Protein AF-A0A1M3NI41-F1 (afdb_monomer_lite)

Secondary structure (DSSP, 8-state):
------PSPPPHHHHHHHHHS-TTHHHHHHHHHHHHHHHT-SEEE--GGGSSS-HHHHHHHHHHHHHTTSEEEE--TTSPPEEEETT--

Foldseek 3Di:
DPDQDQDDDDDPVLLVLQVPFDFCLNVLVSVLSSQCVVVVHQKDFDDLVPRPHPSVSSVVSLVSCVVSVQWDWDDDPPGGIIIGGPPGD

Sequence (89 aa):
MDVKFLKGPIPWPWLLAAVHLRGSALAVGVHLWLWSGIRKSPTVPLNLSRLPIPRAAASRALRDLEEAGLIRVDQKRGQKPVVTIVNRP

Structure (mmCIF, N/CA/C/O backbone):
data_AF-A0A1M3NI41-F1
#
_entry.id   AF-A0A1M3NI41-F1
#
loop_
_atom_site.group_PDB
_atom_site.id
_atom_site.type_symbol
_atom_site.label_atom_id
_atom_site.label_alt_id
_atom_site.label_comp_id
_atom_site.label_asym_id
_atom_site.label_entity_id
_atom_site.label_seq_id
_atom_site.pdbx_PDB_ins_code
_atom_site.Cartn_x
_atom_site.Cartn_y
_atom_site.Cartn_z
_atom_site.occupancy
_atom_site.B_iso_or_equiv
_atom_site.auth_seq_id
_atom_site.auth_comp_id
_atom_site.auth_asym_id
_atom_site.auth_atom_id
_atom_site.pdbx_PDB_model_num
ATOM 1 N N . MET A 1 1 ? -0.978 26.235 -7.269 1.00 45.91 1 MET A N 1
ATOM 2 C CA . MET A 1 1 ? -1.222 24.850 -6.812 1.00 45.91 1 MET A CA 1
ATOM 3 C C . MET A 1 1 ? 0.128 24.172 -6.723 1.00 45.91 1 MET A C 1
ATOM 5 O O . MET A 1 1 ? 0.791 24.088 -7.748 1.00 45.91 1 MET A O 1
ATOM 9 N N . ASP A 1 2 ? 0.558 23.744 -5.538 1.00 71.62 2 ASP A N 1
ATOM 10 C CA . ASP A 1 2 ? 1.784 22.949 -5.424 1.00 71.62 2 ASP A CA 1
ATOM 11 C C .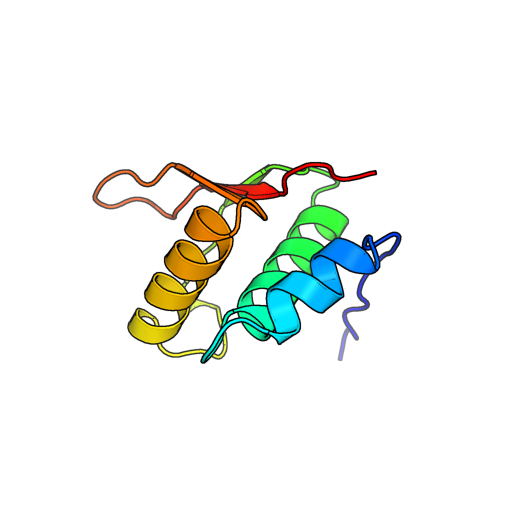 ASP A 1 2 ? 1.557 21.585 -6.076 1.00 71.62 2 ASP A C 1
ATOM 13 O O . ASP A 1 2 ? 0.787 20.755 -5.581 1.00 71.62 2 ASP A O 1
ATOM 17 N N . VAL A 1 3 ? 2.198 21.365 -7.222 1.00 78.44 3 VAL A N 1
ATOM 18 C CA . VAL A 1 3 ? 2.156 20.082 -7.923 1.00 78.44 3 VAL A CA 1
ATOM 19 C C . VAL A 1 3 ? 2.998 19.090 -7.128 1.00 78.44 3 VAL A C 1
ATOM 21 O O . VAL A 1 3 ? 4.202 19.268 -6.955 1.00 78.44 3 VAL A O 1
ATOM 24 N N . LYS A 1 4 ? 2.368 18.024 -6.628 1.00 79.75 4 LYS A N 1
ATOM 25 C CA . LYS A 1 4 ? 3.098 16.916 -6.004 1.00 79.75 4 LYS A CA 1
ATOM 26 C C . LYS A 1 4 ? 3.627 15.999 -7.098 1.00 79.75 4 LYS A C 1
ATOM 28 O O . LYS A 1 4 ? 2.849 15.522 -7.918 1.00 79.75 4 LYS A O 1
ATOM 33 N N . PHE A 1 5 ? 4.927 15.722 -7.074 1.00 84.12 5 PHE A N 1
ATOM 34 C CA . PHE A 1 5 ? 5.553 14.745 -7.961 1.00 84.12 5 PHE A CA 1
ATOM 35 C C . PHE A 1 5 ? 5.920 13.475 -7.192 1.00 84.12 5 PHE A C 1
ATOM 37 O O . PHE A 1 5 ? 6.214 13.504 -5.994 1.00 84.12 5 PHE A O 1
ATOM 44 N N . LEU A 1 6 ? 5.912 12.348 -7.897 1.00 85.94 6 LEU A N 1
ATOM 45 C CA . LEU A 1 6 ? 6.302 11.060 -7.350 1.00 85.94 6 LEU A CA 1
ATOM 46 C C . LEU A 1 6 ? 7.813 10.876 -7.521 1.00 85.94 6 LEU A C 1
ATOM 48 O O . LEU A 1 6 ? 8.308 10.731 -8.636 1.00 85.94 6 LEU A O 1
ATOM 52 N N . LYS A 1 7 ? 8.558 10.923 -6.412 1.00 79.06 7 LYS A N 1
ATOM 53 C CA . LYS A 1 7 ? 10.016 10.769 -6.433 1.00 79.06 7 LYS A CA 1
ATOM 54 C C . LYS A 1 7 ? 10.394 9.298 -6.634 1.00 79.06 7 LYS A C 1
ATOM 56 O O . LYS A 1 7 ? 10.016 8.458 -5.821 1.00 79.06 7 LYS A O 1
ATOM 61 N N . GLY A 1 8 ? 11.154 9.011 -7.690 1.00 77.69 8 GLY A N 1
ATOM 62 C CA . GLY A 1 8 ? 11.745 7.693 -7.933 1.00 77.69 8 GLY A CA 1
ATOM 63 C C . GLY A 1 8 ? 12.978 7.405 -7.056 1.00 77.69 8 GLY A C 1
ATOM 64 O O . GLY A 1 8 ? 13.452 8.306 -6.354 1.00 77.69 8 GLY A O 1
ATOM 65 N N . PRO A 1 9 ? 13.522 6.176 -7.109 1.00 86.44 9 PRO A N 1
ATOM 66 C CA . PRO A 1 9 ? 13.091 5.058 -7.952 1.00 86.44 9 PRO A CA 1
ATOM 67 C C . PRO A 1 9 ? 11.952 4.243 -7.320 1.00 86.44 9 PRO A C 1
ATOM 69 O O . PRO A 1 9 ? 11.999 3.887 -6.145 1.00 86.44 9 PRO A O 1
ATOM 72 N N . ILE A 1 10 ? 10.934 3.929 -8.124 1.00 91.50 10 ILE A N 1
ATOM 73 C CA . ILE A 1 10 ? 9.909 2.939 -7.776 1.00 91.50 10 ILE A CA 1
ATOM 74 C C . ILE A 1 10 ? 10.233 1.679 -8.577 1.00 91.50 10 ILE A C 1
ATOM 76 O O . ILE A 1 10 ? 10.261 1.766 -9.807 1.00 91.50 10 ILE A O 1
ATOM 80 N N . PRO A 1 11 ? 10.495 0.527 -7.934 1.00 92.81 11 PRO A N 1
ATOM 81 C CA . PRO A 1 11 ? 10.794 -0.704 -8.647 1.00 92.81 11 PRO A CA 1
ATOM 82 C C . PRO A 1 11 ? 9.672 -1.057 -9.622 1.00 92.81 11 PRO A C 1
ATOM 84 O O . PRO A 1 11 ? 8.513 -1.201 -9.231 1.00 92.81 11 PRO A O 1
ATOM 87 N N . TRP A 1 12 ? 10.023 -1.235 -10.894 1.00 93.25 12 TRP A N 1
ATOM 88 C CA . TRP A 1 12 ? 9.055 -1.600 -11.926 1.00 93.25 12 TRP A CA 1
ATOM 89 C C . TRP A 1 12 ? 8.279 -2.892 -11.607 1.00 93.25 12 TRP A C 1
ATOM 91 O O . TRP A 1 12 ? 7.055 -2.878 -11.736 1.00 93.25 12 TRP A O 1
ATOM 101 N N . PRO A 1 13 ? 8.909 -3.970 -11.085 1.00 94.50 13 PRO A N 1
ATOM 102 C CA . PRO A 1 13 ? 8.179 -5.175 -10.685 1.00 94.50 13 PRO A CA 1
ATOM 103 C C . PRO A 1 13 ? 7.155 -4.926 -9.574 1.00 94.50 13 PRO A C 1
ATOM 105 O O . PRO A 1 13 ? 6.076 -5.509 -9.597 1.00 94.50 13 PRO A O 1
ATOM 108 N N . TRP A 1 14 ? 7.461 -4.027 -8.631 1.00 95.50 14 TRP A N 1
ATOM 109 C CA . TRP A 1 14 ? 6.531 -3.648 -7.564 1.00 95.50 14 TRP A CA 1
ATOM 110 C C . TRP A 1 14 ? 5.284 -2.982 -8.155 1.00 95.50 14 TRP A C 1
ATOM 112 O O . TRP A 1 14 ? 4.155 -3.304 -7.790 1.00 95.50 14 TRP A O 1
ATOM 122 N N . LEU A 1 15 ? 5.497 -2.078 -9.115 1.00 94.62 15 LEU A N 1
ATOM 123 C CA . LEU A 1 15 ? 4.438 -1.343 -9.801 1.00 94.62 15 LEU A CA 1
ATOM 124 C C . LEU A 1 15 ? 3.562 -2.289 -10.633 1.00 94.62 15 LEU A C 1
ATOM 126 O O . LEU A 1 15 ? 2.340 -2.249 -10.508 1.00 94.62 15 LEU A O 1
ATOM 130 N N . LEU A 1 16 ? 4.176 -3.195 -11.401 1.00 95.81 16 LEU A N 1
ATOM 131 C CA . LEU A 1 16 ? 3.462 -4.230 -12.150 1.00 95.81 16 LEU A CA 1
ATOM 132 C C . LEU A 1 16 ? 2.644 -5.140 -11.233 1.00 95.81 16 LEU A C 1
ATOM 134 O O . LEU A 1 16 ? 1.481 -5.398 -11.528 1.00 95.81 16 LEU A O 1
ATOM 138 N N . ALA A 1 17 ? 3.206 -5.600 -10.115 1.00 96.50 17 ALA A N 1
ATOM 139 C CA . ALA A 1 17 ? 2.471 -6.427 -9.163 1.00 96.50 17 ALA A CA 1
ATOM 140 C C . ALA A 1 17 ? 1.231 -5.689 -8.628 1.00 96.50 17 ALA A C 1
ATOM 142 O O . ALA A 1 17 ? 0.136 -6.243 -8.653 1.00 96.50 17 ALA A O 1
ATOM 143 N N . ALA A 1 18 ? 1.369 -4.413 -8.251 1.00 96.81 18 ALA A N 1
ATOM 144 C CA . ALA A 1 18 ? 0.251 -3.597 -7.778 1.00 96.81 18 ALA A CA 1
ATOM 145 C C . ALA A 1 18 ? -0.825 -3.328 -8.851 1.00 96.81 18 ALA A C 1
ATOM 147 O O . ALA A 1 18 ? -1.998 -3.203 -8.505 1.00 96.81 18 ALA A O 1
ATOM 148 N N . VAL A 1 19 ? -0.452 -3.249 -10.137 1.00 96.50 19 VAL A N 1
ATOM 149 C CA . VAL A 1 19 ? -1.391 -3.089 -11.269 1.00 96.50 19 VAL A CA 1
ATOM 150 C C . VAL A 1 19 ? -2.296 -4.314 -11.440 1.00 96.50 19 VAL A C 1
ATOM 152 O O . VAL A 1 19 ? -3.460 -4.159 -11.798 1.00 96.50 19 VAL A O 1
ATOM 155 N N . HIS A 1 20 ? -1.790 -5.523 -11.179 1.00 96.75 20 HIS A N 1
ATOM 156 C CA . HIS A 1 20 ? -2.574 -6.759 -11.318 1.00 96.75 20 HIS A CA 1
ATOM 157 C C . HIS A 1 20 ? -3.555 -6.989 -10.157 1.00 96.75 20 HIS A C 1
ATOM 159 O O . HIS A 1 20 ? -4.439 -7.844 -10.250 1.00 96.75 20 HIS A O 1
ATOM 165 N N . LEU A 1 21 ? -3.420 -6.233 -9.066 1.00 96.44 21 LEU A N 1
ATOM 166 C CA . LEU A 1 21 ? -4.342 -6.283 -7.938 1.00 96.44 21 LEU A CA 1
ATOM 167 C C . LEU A 1 21 ? -5.623 -5.505 -8.255 1.00 96.44 21 LEU A C 1
ATOM 169 O O . LEU A 1 21 ? -5.623 -4.493 -8.955 1.00 96.44 21 LEU A O 1
ATOM 173 N N . ARG A 1 22 ? -6.751 -5.983 -7.728 1.00 90.50 22 ARG A N 1
ATOM 174 C CA . ARG A 1 22 ? -8.067 -5.407 -8.027 1.00 90.50 22 ARG A CA 1
ATOM 175 C C . ARG A 1 22 ? -8.300 -4.097 -7.268 1.00 90.50 22 ARG A C 1
ATOM 177 O O . ARG A 1 22 ? -7.670 -3.788 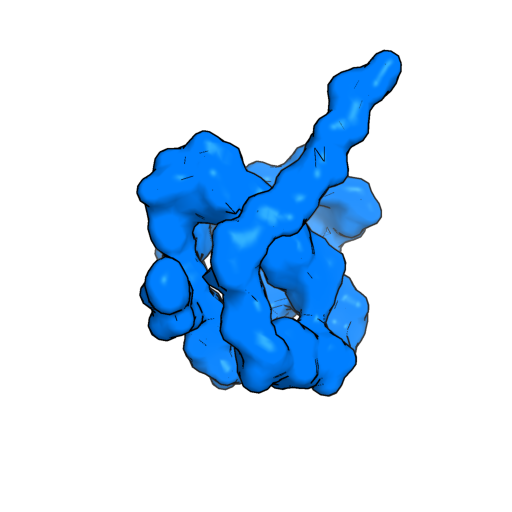-6.257 1.00 90.50 22 ARG A O 1
ATOM 184 N N . GLY A 1 23 ? -9.288 -3.336 -7.733 1.00 93.69 23 GLY A N 1
ATOM 185 C CA . GLY A 1 23 ? -9.810 -2.179 -7.013 1.00 93.69 23 GLY A CA 1
ATOM 186 C C . GLY A 1 23 ? -8.798 -1.041 -6.890 1.00 93.69 23 GLY A C 1
ATOM 187 O O . GLY A 1 23 ? -8.357 -0.479 -7.885 1.00 93.69 23 GLY A O 1
ATOM 188 N N . SER A 1 24 ? -8.487 -0.648 -5.655 1.00 96.38 24 SER A N 1
ATOM 189 C CA . SER A 1 24 ? -7.727 0.574 -5.361 1.00 96.38 24 SER A CA 1
ATOM 190 C C . SER A 1 24 ? -6.260 0.329 -4.993 1.00 96.38 24 SER A C 1
ATOM 192 O O . SER A 1 24 ? -5.602 1.259 -4.524 1.00 96.38 24 SER A O 1
ATOM 194 N N . ALA A 1 25 ? -5.743 -0.888 -5.188 1.00 97.06 25 ALA A N 1
ATOM 195 C CA . ALA A 1 25 ? -4.388 -1.281 -4.797 1.00 97.06 25 ALA A CA 1
ATOM 196 C C . ALA A 1 25 ? -3.308 -0.364 -5.386 1.00 97.06 25 ALA A C 1
ATOM 198 O O . ALA A 1 25 ? -2.544 0.242 -4.634 1.00 97.06 25 ALA A O 1
ATOM 199 N N . LEU A 1 26 ? -3.302 -0.164 -6.709 1.00 96.00 26 LEU A N 1
ATOM 200 C CA . LEU A 1 26 ? -2.346 0.734 -7.362 1.00 96.00 26 LEU A CA 1
ATOM 201 C C . LEU A 1 26 ? -2.448 2.171 -6.834 1.00 96.00 26 LEU A C 1
ATOM 203 O O . LEU A 1 26 ? -1.432 2.788 -6.522 1.00 96.00 26 LEU A O 1
ATOM 207 N N . ALA A 1 27 ? -3.666 2.698 -6.687 1.00 95.69 27 ALA A N 1
ATOM 208 C CA . ALA A 1 27 ? -3.879 4.066 -6.219 1.00 95.69 27 ALA A CA 1
ATOM 209 C C . ALA A 1 27 ? -3.356 4.267 -4.784 1.00 95.69 27 ALA A C 1
ATOM 211 O O . ALA A 1 27 ? -2.632 5.227 -4.512 1.00 95.69 27 ALA A O 1
ATOM 212 N N . VAL A 1 28 ? -3.655 3.337 -3.869 1.00 96.50 28 VAL A N 1
ATOM 213 C CA . VAL A 1 28 ? -3.103 3.343 -2.503 1.00 96.50 28 VAL A CA 1
ATOM 214 C C . VAL A 1 28 ? -1.581 3.197 -2.531 1.00 96.50 28 VAL A C 1
ATOM 216 O O . VAL A 1 28 ? -0.887 3.928 -1.825 1.00 96.50 28 VAL A O 1
ATOM 219 N N . GLY A 1 29 ? -1.057 2.322 -3.388 1.00 95.38 29 GLY A N 1
ATOM 220 C CA . GLY A 1 29 ? 0.373 2.126 -3.594 1.00 95.38 29 GLY A CA 1
ATOM 221 C C . GLY A 1 29 ? 1.104 3.403 -4.008 1.00 95.38 29 GLY A C 1
ATOM 222 O O . GLY A 1 29 ? 2.095 3.777 -3.385 1.00 95.38 29 GLY A O 1
ATOM 223 N N . VAL A 1 30 ? 0.580 4.133 -4.995 1.00 94.75 30 VAL A N 1
ATOM 224 C CA . VAL A 1 30 ? 1.131 5.426 -5.436 1.00 94.75 30 VAL A CA 1
ATOM 225 C C . VAL A 1 30 ? 1.141 6.442 -4.292 1.00 94.75 30 VAL A C 1
ATOM 227 O O . VAL A 1 30 ? 2.142 7.131 -4.082 1.00 94.75 30 VAL A O 1
ATOM 230 N N . HIS A 1 31 ? 0.064 6.513 -3.504 1.00 94.75 31 HIS A N 1
ATOM 231 C CA . HIS A 1 31 ? 0.021 7.378 -2.325 1.00 94.75 31 HIS A CA 1
ATOM 232 C C . HIS A 1 31 ? 1.078 6.999 -1.281 1.00 94.75 31 HIS A C 1
ATOM 234 O O . HIS A 1 31 ? 1.711 7.891 -0.712 1.00 94.75 31 HIS A O 1
ATOM 240 N N . LEU A 1 32 ? 1.290 5.704 -1.035 1.00 95.19 32 LEU A N 1
ATOM 241 C CA . LEU A 1 32 ? 2.329 5.223 -0.126 1.00 95.19 32 LEU A CA 1
ATOM 242 C C . LEU A 1 32 ? 3.718 5.626 -0.616 1.00 95.19 32 LEU A C 1
ATOM 244 O O . LEU A 1 32 ? 4.463 6.222 0.157 1.00 95.19 32 LEU A O 1
ATOM 248 N N . TRP A 1 33 ? 4.043 5.399 -1.891 1.00 95.25 33 TRP A N 1
ATOM 249 C CA . TRP A 1 33 ? 5.327 5.807 -2.470 1.00 95.25 33 TRP A CA 1
ATOM 250 C C . TRP A 1 33 ? 5.546 7.320 -2.406 1.00 95.25 33 TRP A C 1
ATOM 252 O O . TRP A 1 33 ? 6.633 7.763 -2.033 1.00 95.25 33 TRP A O 1
ATOM 262 N N . LEU A 1 34 ? 4.511 8.123 -2.669 1.00 93.69 34 LEU A N 1
ATOM 263 C CA . LEU A 1 34 ? 4.580 9.577 -2.526 1.00 93.69 34 LEU A CA 1
ATOM 264 C C . LEU A 1 34 ? 4.932 9.981 -1.087 1.00 93.69 34 LEU A C 1
ATOM 266 O O . LEU A 1 34 ? 5.877 10.738 -0.862 1.00 93.69 34 LEU A O 1
ATOM 270 N N . TRP A 1 35 ? 4.199 9.465 -0.097 1.00 92.81 35 TRP A N 1
ATOM 271 C CA . TRP A 1 35 ? 4.450 9.777 1.313 1.00 92.81 35 TRP A CA 1
ATOM 272 C C . TRP A 1 35 ? 5.799 9.252 1.796 1.00 92.81 35 TRP A C 1
ATOM 274 O O . TRP A 1 35 ? 6.499 9.948 2.530 1.00 92.81 35 TRP A O 1
ATOM 284 N N . SER A 1 36 ? 6.175 8.057 1.357 1.00 93.88 36 SER A N 1
ATOM 285 C CA . SER A 1 36 ? 7.456 7.419 1.640 1.00 93.88 36 SER A CA 1
ATOM 286 C C . SER A 1 36 ? 8.621 8.236 1.066 1.00 93.88 36 SER A C 1
ATOM 288 O O . SER A 1 36 ? 9.658 8.390 1.719 1.00 93.88 36 SER A O 1
ATOM 290 N N . GLY A 1 37 ? 8.448 8.831 -0.118 1.00 92.25 37 GLY A N 1
ATOM 291 C CA . GLY A 1 37 ? 9.383 9.777 -0.726 1.00 92.25 37 GLY A CA 1
ATOM 292 C C . GLY A 1 37 ? 9.491 11.089 0.054 1.00 92.25 37 GLY A C 1
ATOM 293 O O . GLY A 1 37 ? 10.598 11.497 0.403 1.00 92.25 37 GLY A O 1
ATOM 294 N N . ILE A 1 38 ? 8.353 11.707 0.397 1.00 91.50 38 ILE A N 1
ATOM 295 C CA . ILE A 1 38 ? 8.288 12.955 1.182 1.00 91.50 38 ILE A CA 1
ATOM 296 C C . ILE A 1 38 ? 8.953 12.781 2.553 1.00 91.50 38 ILE A C 1
ATOM 298 O O . ILE A 1 38 ? 9.713 13.639 2.995 1.00 91.50 38 ILE A O 1
ATOM 302 N N . ARG A 1 39 ? 8.679 11.663 3.232 1.00 92.00 39 ARG A N 1
ATOM 303 C CA . ARG A 1 39 ? 9.205 11.359 4.571 1.00 92.00 39 ARG A CA 1
ATOM 304 C C . ARG A 1 39 ? 10.617 10.784 4.558 1.00 92.00 39 ARG A C 1
ATOM 306 O O . ARG A 1 39 ? 11.190 10.636 5.630 1.00 92.00 39 ARG A O 1
ATOM 313 N N . LYS A 1 40 ? 11.155 10.437 3.381 1.00 92.06 40 LYS A N 1
ATOM 314 C CA . LYS A 1 40 ? 12.425 9.708 3.226 1.00 92.06 40 LYS A CA 1
ATOM 315 C C . LYS A 1 40 ? 12.489 8.447 4.109 1.00 92.06 40 LYS A C 1
ATOM 317 O O . LYS A 1 40 ? 13.532 8.131 4.663 1.00 92.06 40 LYS A O 1
ATOM 322 N N . SER A 1 41 ? 11.362 7.747 4.251 1.00 94.00 41 SER A N 1
ATOM 323 C CA . SER A 1 41 ? 11.221 6.574 5.123 1.00 94.00 41 SER A CA 1
ATOM 324 C C . SER A 1 41 ? 10.387 5.494 4.433 1.00 94.00 41 SER A C 1
ATOM 326 O O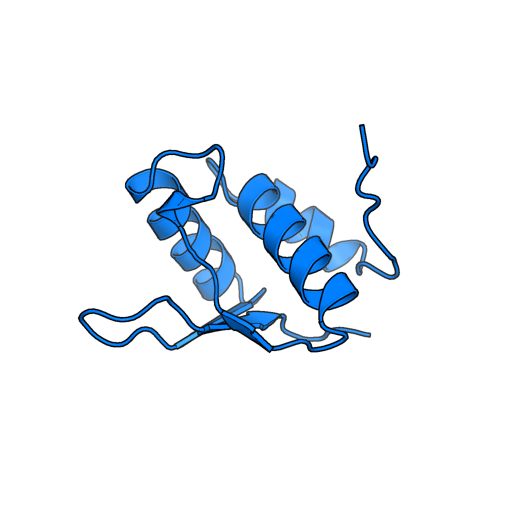 . SER A 1 41 ? 9.341 5.837 3.873 1.00 94.00 41 SER A O 1
ATOM 328 N N . PRO A 1 42 ? 10.786 4.208 4.473 1.00 94.81 42 PRO A N 1
ATOM 329 C CA . PRO A 1 42 ? 9.975 3.107 3.946 1.00 94.81 42 PRO A CA 1
ATOM 330 C C . PRO A 1 42 ? 8.696 2.888 4.762 1.00 94.81 42 PRO A C 1
ATOM 332 O O . PRO A 1 42 ? 7.711 2.391 4.223 1.00 94.81 42 PRO A O 1
ATOM 335 N N . THR A 1 43 ? 8.700 3.297 6.033 1.00 97.06 43 THR A N 1
ATOM 336 C CA . THR A 1 43 ? 7.579 3.167 6.963 1.00 97.06 43 THR A CA 1
ATOM 337 C C . THR A 1 43 ? 6.883 4.511 7.143 1.00 97.06 43 THR A C 1
ATOM 339 O O . THR A 1 43 ? 7.512 5.497 7.543 1.00 97.06 43 THR A O 1
ATOM 342 N N . VAL A 1 44 ? 5.583 4.565 6.851 1.00 95.81 44 VAL A N 1
ATOM 343 C CA . VAL A 1 44 ? 4.771 5.784 6.931 1.00 95.81 44 VAL A CA 1
ATOM 344 C C . VAL A 1 44 ? 3.394 5.520 7.548 1.00 95.81 44 VAL A C 1
ATOM 346 O O . VAL A 1 44 ? 2.754 4.517 7.235 1.00 95.81 44 VAL A O 1
ATOM 349 N N . PRO A 1 45 ? 2.881 6.427 8.399 1.00 95.75 45 PRO A N 1
ATOM 350 C CA . PRO A 1 45 ? 1.499 6.357 8.851 1.00 95.75 45 PRO A CA 1
ATOM 351 C C . PRO A 1 45 ? 0.556 6.776 7.718 1.00 95.75 45 PRO A C 1
ATOM 353 O O . PRO A 1 45 ? 0.699 7.866 7.155 1.00 95.75 45 PRO A O 1
ATOM 356 N N . LEU A 1 46 ? -0.451 5.955 7.417 1.00 94.69 46 LEU A N 1
ATOM 357 C CA . LEU A 1 46 ? -1.428 6.243 6.369 1.00 94.69 46 LEU A CA 1
ATOM 358 C C . LEU A 1 46 ? -2.771 6.663 6.972 1.00 94.69 46 LEU A C 1
ATOM 360 O O . LEU A 1 46 ? -3.441 5.900 7.663 1.00 94.69 46 LEU A O 1
ATOM 364 N N . ASN A 1 47 ? -3.203 7.893 6.682 1.00 92.56 47 ASN A N 1
ATOM 365 C CA . ASN A 1 47 ? -4.545 8.334 7.047 1.00 92.56 47 ASN A CA 1
ATOM 366 C C . ASN A 1 47 ? -5.544 8.014 5.929 1.00 92.56 47 ASN A C 1
ATOM 368 O O . ASN A 1 47 ? -5.659 8.777 4.971 1.00 92.56 47 ASN A O 1
ATOM 372 N N . LEU A 1 48 ? -6.293 6.921 6.087 1.00 91.69 48 LEU A N 1
ATOM 373 C CA . LEU A 1 48 ? -7.261 6.459 5.089 1.00 91.69 48 LEU A CA 1
ATOM 374 C C . LEU A 1 48 ? -8.357 7.485 4.772 1.00 91.69 48 LEU A C 1
ATOM 376 O O . LEU A 1 48 ? -8.824 7.521 3.643 1.00 91.69 48 LEU A O 1
ATOM 380 N N . SER A 1 49 ? -8.748 8.347 5.721 1.00 89.94 49 SER A N 1
ATOM 381 C CA . SER A 1 49 ? -9.782 9.366 5.469 1.00 89.94 49 SER A CA 1
ATOM 382 C C . SER A 1 49 ? -9.298 10.549 4.629 1.00 89.94 49 SER A C 1
ATOM 384 O O . SER A 1 49 ? -10.107 11.368 4.211 1.00 89.94 49 SER A O 1
ATOM 386 N N . ARG A 1 50 ? -7.984 10.662 4.398 1.00 90.00 50 ARG A N 1
ATOM 387 C CA . ARG A 1 50 ? -7.383 11.710 3.557 1.00 90.00 50 ARG A CA 1
ATOM 388 C C . ARG A 1 50 ? -7.097 11.240 2.135 1.00 90.00 50 ARG A C 1
ATOM 390 O O . ARG A 1 50 ? -6.547 12.008 1.350 1.00 90.00 50 ARG A O 1
ATOM 397 N N . LEU A 1 51 ? -7.404 9.985 1.824 1.00 91.25 51 LEU A N 1
ATOM 398 C CA . LEU A 1 51 ? -7.305 9.475 0.468 1.00 91.25 51 LEU A CA 1
ATOM 399 C C . LEU A 1 51 ? -8.570 9.861 -0.306 1.00 91.25 51 LEU A C 1
ATOM 401 O O . LEU A 1 51 ? -9.658 9.823 0.269 1.00 91.25 51 LEU A O 1
ATOM 405 N N . PRO A 1 52 ? -8.467 10.160 -1.611 1.00 91.19 52 PRO A N 1
ATOM 406 C CA . PRO A 1 52 ? -9.623 10.348 -2.488 1.00 91.19 52 PRO A CA 1
ATOM 407 C C . PRO A 1 52 ? -10.271 8.995 -2.853 1.00 91.19 52 PRO A C 1
ATOM 409 O O . PRO A 1 52 ? -10.647 8.755 -3.994 1.00 91.19 52 PRO A O 1
ATOM 412 N N . ILE A 1 53 ? -10.326 8.064 -1.898 1.00 94.56 53 ILE A N 1
ATOM 413 C CA . ILE A 1 53 ? -10.760 6.677 -2.063 1.00 94.56 53 ILE A CA 1
ATOM 414 C C . ILE A 1 53 ? -11.631 6.338 -0.850 1.00 94.56 53 ILE A C 1
ATOM 416 O O . ILE A 1 53 ? -11.226 6.640 0.278 1.00 94.56 53 ILE A O 1
ATOM 420 N N . PRO A 1 54 ? -12.797 5.687 -1.026 1.00 95.38 54 PRO A N 1
ATOM 421 C CA . PRO A 1 54 ? -13.613 5.255 0.101 1.00 95.38 54 PRO A CA 1
ATOM 422 C C . PRO A 1 54 ? -12.792 4.429 1.092 1.00 95.38 54 PRO A C 1
ATOM 424 O O . PRO A 1 54 ? -12.079 3.504 0.697 1.00 95.38 54 PRO A O 1
ATOM 427 N N . ARG A 1 55 ? -12.926 4.714 2.393 1.00 93.94 55 ARG A N 1
ATOM 428 C CA . ARG A 1 55 ? -12.126 4.065 3.447 1.00 93.94 55 ARG A CA 1
ATOM 429 C C . ARG A 1 55 ? -12.137 2.539 3.341 1.00 93.94 55 ARG A C 1
ATOM 431 O O . ARG A 1 55 ? -11.088 1.923 3.474 1.00 93.94 55 ARG A O 1
ATOM 438 N N . ALA A 1 56 ? -13.295 1.938 3.066 1.00 94.94 56 ALA A N 1
ATOM 439 C CA . ALA A 1 56 ? -13.423 0.490 2.913 1.00 94.94 56 ALA A CA 1
ATOM 440 C C . ALA A 1 56 ? -12.629 -0.056 1.710 1.00 94.94 56 ALA A C 1
ATOM 442 O O . ALA A 1 56 ? -12.012 -1.113 1.814 1.00 94.94 56 ALA A O 1
ATOM 443 N N . ALA A 1 57 ? -12.605 0.669 0.587 1.00 96.44 57 ALA A N 1
ATOM 444 C CA . ALA A 1 57 ? -11.806 0.301 -0.579 1.00 96.44 57 ALA A CA 1
ATOM 445 C C . ALA A 1 57 ? -10.305 0.465 -0.305 1.00 96.44 57 ALA A C 1
ATOM 447 O O . ALA A 1 57 ? -9.528 -0.412 -0.666 1.00 96.44 57 ALA A O 1
ATOM 448 N N . ALA A 1 58 ? -9.906 1.523 0.408 1.00 96.25 58 ALA A N 1
ATOM 449 C CA . ALA A 1 58 ? -8.519 1.717 0.819 1.00 96.25 58 ALA A CA 1
ATOM 450 C C . ALA A 1 58 ? -8.047 0.640 1.816 1.00 96.25 58 ALA A C 1
ATOM 452 O O . ALA A 1 58 ? -6.925 0.157 1.711 1.00 96.25 58 ALA A O 1
ATOM 453 N N . SER A 1 59 ? -8.908 0.219 2.749 1.00 95.06 59 SER A N 1
ATOM 454 C CA . SER A 1 59 ? -8.620 -0.896 3.659 1.00 95.06 59 SER A CA 1
ATOM 455 C C . SER A 1 59 ? -8.454 -2.226 2.920 1.00 95.06 59 SER A C 1
ATOM 457 O O . SER A 1 59 ? -7.515 -2.953 3.220 1.00 95.06 59 SER A O 1
ATOM 459 N N . ARG A 1 60 ? -9.314 -2.533 1.938 1.00 96.88 60 ARG A N 1
ATOM 460 C CA . ARG A 1 60 ? -9.146 -3.730 1.093 1.00 96.88 60 ARG A CA 1
ATOM 461 C C . ARG A 1 60 ? -7.860 -3.669 0.274 1.00 96.88 60 ARG A C 1
ATOM 463 O O . ARG A 1 60 ? -7.096 -4.614 0.298 1.00 96.88 60 ARG A O 1
ATOM 470 N N . ALA A 1 61 ? -7.571 -2.524 -0.336 1.00 97.62 61 ALA A N 1
ATOM 471 C CA . ALA A 1 61 ? -6.336 -2.312 -1.082 1.00 97.62 61 ALA A CA 1
ATOM 472 C C . ALA A 1 61 ? -5.073 -2.513 -0.227 1.00 97.62 61 ALA A C 1
ATOM 474 O O . ALA A 1 61 ? -4.109 -3.093 -0.710 1.00 97.62 61 ALA A O 1
ATOM 475 N N . LEU A 1 62 ? -5.065 -2.066 1.037 1.00 97.19 62 LEU A N 1
ATOM 476 C CA . LEU A 1 62 ? -3.956 -2.354 1.955 1.00 97.19 62 LEU A CA 1
ATOM 477 C C . LEU A 1 62 ? -3.786 -3.855 2.192 1.00 97.19 62 LEU A C 1
ATOM 479 O O . LEU A 1 62 ? -2.663 -4.343 2.158 1.00 97.19 62 LEU A O 1
ATOM 483 N N . ARG A 1 63 ? -4.893 -4.572 2.398 1.00 97.19 63 ARG A N 1
ATOM 484 C CA . ARG A 1 63 ? -4.873 -6.024 2.564 1.00 97.19 63 ARG A CA 1
ATOM 485 C C . ARG A 1 63 ? -4.354 -6.726 1.306 1.00 97.19 63 ARG A C 1
ATOM 487 O O . ARG A 1 63 ? -3.461 -7.550 1.422 1.00 97.19 63 ARG A O 1
ATOM 494 N N . ASP A 1 64 ? -4.839 -6.350 0.124 1.00 98.00 64 ASP A N 1
ATOM 495 C CA . ASP A 1 64 ? -4.411 -6.948 -1.148 1.00 98.00 6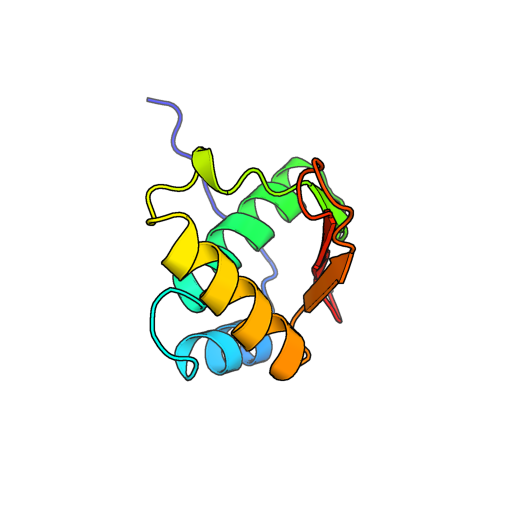4 ASP A CA 1
ATOM 496 C C . ASP A 1 64 ? -2.909 -6.717 -1.404 1.00 98.00 64 ASP A C 1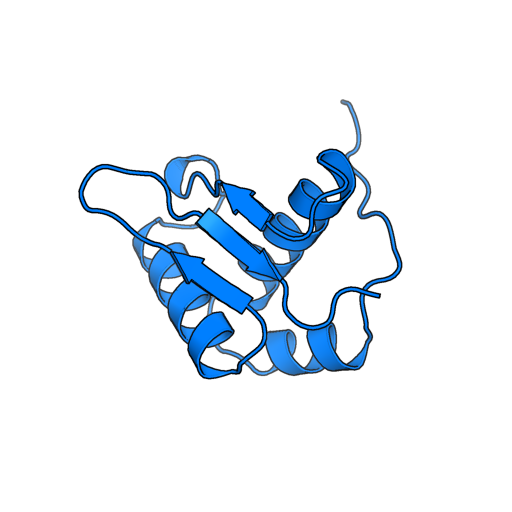
ATOM 498 O O . ASP A 1 64 ? -2.196 -7.613 -1.850 1.00 98.00 64 ASP A O 1
ATOM 502 N N . LEU A 1 65 ? -2.405 -5.515 -1.096 1.00 98.12 65 LEU A N 1
ATOM 503 C CA . LEU A 1 65 ? -0.981 -5.184 -1.211 1.00 98.12 65 LEU A CA 1
ATOM 504 C C . LEU A 1 65 ? -0.118 -5.968 -0.208 1.00 98.12 65 LEU A C 1
ATOM 506 O O . LEU A 1 65 ? 1.009 -6.343 -0.533 1.00 98.12 65 LEU A O 1
ATOM 510 N N . GLU A 1 66 ? -0.616 -6.178 1.011 1.00 98.12 66 GLU A N 1
ATOM 511 C CA . GLU A 1 66 ? 0.075 -6.950 2.047 1.00 98.12 66 GLU A CA 1
ATOM 512 C C . GLU A 1 66 ? 0.103 -8.445 1.714 1.00 98.12 66 GLU A C 1
ATOM 514 O O . GLU A 1 66 ? 1.168 -9.058 1.768 1.00 98.12 66 GLU A O 1
ATOM 519 N N . GLU A 1 67 ? -1.025 -9.016 1.283 1.00 97.69 67 GLU A N 1
ATOM 520 C CA . GLU A 1 67 ? -1.117 -10.409 0.825 1.00 97.69 67 GLU A CA 1
ATOM 521 C C . GLU A 1 67 ? -0.214 -10.667 -0.395 1.00 97.69 67 GLU A C 1
ATOM 523 O O . GLU A 1 67 ? 0.394 -11.730 -0.501 1.00 97.69 67 GLU A O 1
ATOM 528 N N . ALA A 1 68 ? -0.045 -9.676 -1.278 1.00 97.56 68 ALA A N 1
ATOM 529 C CA . ALA A 1 68 ? 0.896 -9.731 -2.399 1.00 97.56 68 ALA A CA 1
ATOM 530 C C . ALA A 1 68 ? 2.376 -9.535 -1.998 1.00 97.56 68 ALA A C 1
ATOM 532 O O . ALA A 1 68 ? 3.253 -9.532 -2.864 1.00 97.56 68 ALA A O 1
ATOM 533 N N . GLY A 1 69 ? 2.677 -9.324 -0.712 1.00 97.44 69 GLY A N 1
ATOM 534 C CA . GLY A 1 69 ? 4.039 -9.134 -0.201 1.00 97.44 69 GLY A CA 1
ATOM 535 C C . GLY A 1 69 ? 4.681 -7.791 -0.569 1.00 97.44 69 GLY A C 1
ATOM 536 O O . GLY A 1 69 ? 5.892 -7.624 -0.420 1.00 97.44 69 GLY A O 1
ATOM 537 N N . LEU A 1 70 ? 3.895 -6.822 -1.047 1.00 97.62 70 LEU A N 1
ATOM 538 C CA . LEU A 1 70 ? 4.385 -5.517 -1.506 1.00 97.62 70 LEU A CA 1
ATOM 539 C C . LEU A 1 70 ? 4.571 -4.521 -0.357 1.00 97.62 70 LEU A C 1
ATOM 541 O O . LEU A 1 70 ? 5.395 -3.602 -0.451 1.00 97.62 70 LEU A O 1
ATOM 545 N N . ILE A 1 71 ? 3.805 -4.695 0.721 1.00 98.31 71 ILE A N 1
ATOM 546 C CA . ILE A 1 71 ? 3.855 -3.886 1.942 1.00 98.31 71 ILE A CA 1
ATOM 547 C C . ILE A 1 71 ? 3.701 -4.769 3.187 1.00 98.31 71 ILE A C 1
ATOM 549 O O . ILE A 1 71 ? 3.300 -5.923 3.097 1.00 98.31 71 ILE A O 1
ATOM 553 N N . ARG A 1 72 ? 3.974 -4.196 4.360 1.00 98.25 72 ARG A N 1
ATOM 554 C CA . ARG A 1 72 ? 3.546 -4.711 5.670 1.00 98.25 72 ARG A CA 1
ATOM 555 C C . ARG A 1 72 ? 2.711 -3.658 6.381 1.00 98.25 72 ARG A C 1
ATOM 557 O O . ARG A 1 72 ? 3.063 -2.476 6.318 1.00 98.25 72 ARG A O 1
ATOM 564 N N . VAL A 1 73 ? 1.656 -4.064 7.075 1.00 97.69 73 VAL A N 1
ATOM 565 C CA . VAL A 1 73 ? 0.737 -3.169 7.778 1.00 97.69 73 VAL A CA 1
ATOM 566 C C . VAL A 1 73 ? 0.737 -3.496 9.271 1.00 97.69 73 VAL A C 1
ATOM 568 O O . VAL A 1 73 ? 0.307 -4.561 9.693 1.00 97.69 73 VAL A O 1
ATOM 571 N N . ASP A 1 74 ? 1.173 -2.547 10.101 1.00 96.50 74 ASP A N 1
ATOM 572 C CA . ASP A 1 74 ? 0.897 -2.573 11.541 1.00 96.50 74 ASP A CA 1
ATOM 573 C C . ASP A 1 74 ? -0.371 -1.756 11.808 1.00 96.50 74 ASP A C 1
ATOM 575 O O . ASP A 1 74 ? -0.410 -0.534 11.606 1.00 96.50 74 ASP A O 1
ATOM 579 N N . GLN A 1 75 ? -1.435 -2.435 12.235 1.00 90.19 75 GLN A N 1
ATOM 580 C CA . GLN A 1 75 ? -2.708 -1.812 12.557 1.00 90.19 75 GLN A CA 1
ATOM 581 C C . GLN A 1 75 ? -3.121 -2.107 13.998 1.00 90.19 75 GLN A C 1
ATOM 583 O O . GLN A 1 75 ? -3.441 -3.234 14.367 1.00 90.19 75 GLN A O 1
ATOM 588 N N . LYS A 1 76 ? -3.231 -1.041 14.795 1.00 88.94 76 LYS A N 1
ATOM 589 C CA . LYS A 1 76 ? -3.794 -1.079 16.150 1.00 88.94 76 LYS A CA 1
ATOM 590 C C . LYS A 1 76 ? -5.187 -0.463 16.160 1.00 88.94 76 LYS A C 1
ATOM 592 O O . LYS A 1 76 ? -5.460 0.515 15.456 1.00 88.94 76 LYS A O 1
ATOM 597 N N . ARG A 1 77 ? -6.088 -1.020 16.974 1.00 86.25 77 ARG A N 1
ATOM 598 C CA . ARG A 1 77 ? -7.460 -0.508 17.113 1.00 86.25 77 ARG A CA 1
ATOM 599 C C . ARG A 1 77 ? -7.424 0.973 17.516 1.00 86.25 77 ARG A C 1
ATOM 601 O O . ARG A 1 77 ? -6.697 1.356 18.424 1.00 86.25 77 ARG A O 1
ATOM 608 N N . GLY A 1 78 ? -8.192 1.804 16.808 1.00 85.44 78 GLY A N 1
ATOM 609 C CA . GLY A 1 78 ? -8.262 3.252 17.045 1.00 85.44 78 GLY A CA 1
ATOM 610 C C . GLY A 1 78 ? -7.102 4.076 16.469 1.00 85.44 78 GLY A C 1
ATOM 611 O O . GLY A 1 78 ? -7.155 5.301 16.535 1.00 85.44 78 GLY A O 1
ATOM 612 N N . GLN A 1 79 ? -6.088 3.448 15.865 1.00 88.25 79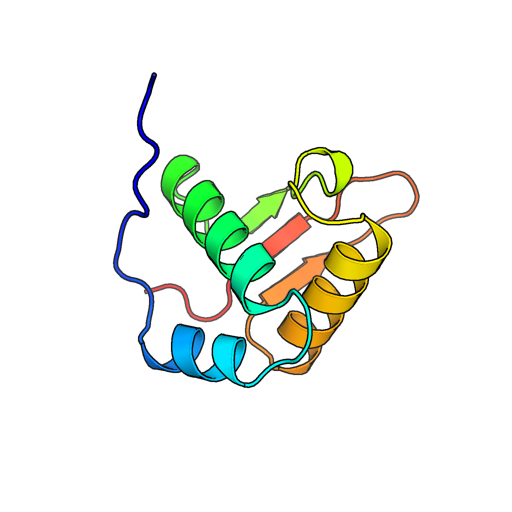 GLN A N 1
ATOM 613 C CA . GLN A 1 79 ? -4.928 4.145 15.306 1.00 88.25 79 GLN A CA 1
ATOM 614 C C . GLN A 1 79 ? -4.918 4.116 13.775 1.00 88.25 79 GLN A C 1
ATOM 616 O O . GLN A 1 79 ? -5.612 3.327 13.127 1.00 88.25 79 GLN A O 1
ATOM 621 N N . LYS A 1 80 ? -4.127 5.017 13.184 1.00 91.75 80 LYS A N 1
ATOM 622 C CA . LYS A 1 80 ? -3.824 4.969 11.750 1.00 91.75 80 LYS A CA 1
ATOM 623 C C . LYS A 1 80 ? -2.928 3.755 11.487 1.00 91.75 80 LYS A C 1
ATOM 625 O O . LYS A 1 80 ? -2.006 3.550 12.274 1.00 91.75 80 LYS A O 1
ATOM 630 N N . PRO A 1 81 ? -3.153 2.991 10.406 1.00 95.94 81 PRO A N 1
ATOM 631 C CA . PRO A 1 81 ? -2.213 1.953 10.013 1.00 95.94 81 PRO A CA 1
ATOM 632 C C . PRO A 1 81 ? -0.836 2.567 9.743 1.00 95.94 81 PRO A C 1
ATOM 634 O O . PRO A 1 81 ? -0.724 3.627 9.113 1.00 95.94 81 PRO A O 1
ATOM 637 N N . VAL A 1 82 ? 0.201 1.894 10.226 1.00 97.50 82 VAL A N 1
ATOM 638 C CA . VAL A 1 82 ? 1.596 2.188 9.915 1.00 97.50 82 VAL A CA 1
ATOM 639 C C . VAL A 1 82 ? 2.031 1.189 8.855 1.00 97.50 82 VAL A C 1
ATOM 641 O O . VAL A 1 82 ? 1.981 -0.017 9.072 1.00 97.50 82 VAL A O 1
ATOM 644 N N . VAL A 1 83 ? 2.402 1.692 7.682 1.00 98.06 83 VAL A N 1
ATOM 645 C CA . VAL A 1 83 ? 2.653 0.866 6.501 1.00 98.06 83 VAL A CA 1
ATOM 646 C C . VAL A 1 83 ? 4.123 0.937 6.132 1.00 98.06 83 VAL A C 1
ATOM 648 O O . VAL A 1 83 ? 4.662 2.034 6.000 1.00 98.06 83 VAL A O 1
ATOM 651 N N . THR A 1 84 ? 4.752 -0.216 5.928 1.00 98.25 84 THR A N 1
ATOM 652 C CA . THR A 1 84 ? 6.137 -0.338 5.461 1.00 98.25 84 THR A CA 1
ATOM 653 C C . THR A 1 84 ? 6.162 -0.884 4.039 1.00 98.25 84 THR A C 1
ATOM 655 O O . THR A 1 84 ? 5.610 -1.951 3.789 1.00 98.25 84 THR A O 1
ATOM 658 N N . ILE A 1 85 ? 6.815 -0.180 3.113 1.00 97.12 85 ILE A N 1
ATOM 659 C CA . ILE A 1 85 ? 7.065 -0.671 1.748 1.00 97.12 85 ILE A CA 1
ATOM 660 C C . ILE A 1 85 ? 8.188 -1.714 1.787 1.00 97.12 85 ILE A C 1
ATOM 662 O O . ILE A 1 85 ? 9.263 -1.447 2.326 1.00 97.12 85 ILE A O 1
ATOM 666 N N . VAL A 1 86 ? 7.941 -2.894 1.217 1.00 96.38 86 VAL A N 1
ATOM 667 C CA . VAL A 1 86 ? 8.912 -3.998 1.169 1.00 96.38 86 VAL A CA 1
ATOM 668 C C . VAL A 1 86 ? 9.894 -3.788 0.012 1.00 96.38 86 VAL A C 1
ATOM 670 O O . VAL A 1 86 ? 9.497 -3.342 -1.062 1.00 96.38 86 VAL A O 1
ATOM 673 N N . ASN A 1 87 ? 11.174 -4.121 0.228 1.00 83.81 87 ASN A N 1
ATOM 674 C CA . ASN A 1 87 ? 12.246 -4.059 -0.779 1.00 83.81 87 ASN A CA 1
ATOM 675 C C . ASN A 1 87 ? 12.350 -2.698 -1.490 1.00 83.81 87 ASN A C 1
ATOM 677 O O . ASN A 1 87 ? 12.521 -2.624 -2.709 1.00 83.81 87 ASN A O 1
ATOM 681 N N . ARG A 1 88 ? 12.229 -1.609 -0.720 1.00 82.56 88 ARG A N 1
ATOM 682 C CA . ARG A 1 88 ? 12.503 -0.263 -1.226 1.00 82.56 88 ARG A CA 1
ATOM 683 C C . ARG A 1 88 ? 14.005 -0.148 -1.575 1.00 82.56 88 ARG A C 1
ATOM 685 O O . ARG A 1 88 ? 14.811 -0.451 -0.697 1.00 82.56 88 ARG A O 1
ATOM 692 N N . PRO A 1 89 ? 14.361 0.270 -2.803 1.00 77.81 89 PRO A N 1
ATOM 693 C CA . PRO A 1 89 ? 15.746 0.476 -3.232 1.00 77.81 89 PRO A CA 1
ATOM 694 C C . PRO A 1 89 ? 16.379 1.731 -2.617 1.00 77.81 89 PRO A C 1
ATOM 696 O O . PRO A 1 89 ? 15.626 2.635 -2.167 1.00 77.81 89 PRO A O 1
#

pLDDT: mean 92.44, std 7.44, range [45.91, 98.31]

Radius of gyration: 12.21 Å; chains: 1; bounding box: 29×35×29 Å